Protein AF-A0A819JUQ2-F1 (afdb_monomer_lite)

Radius of gyration: 14.33 Å; chains: 1; bounding box: 32×20×37 Å

pLDDT: mean 96.72, std 2.79, range [80.75, 98.44]

Sequence (61 aa):
TLYEHKFPVPKPIDLNRHCVVMELIDGYPLCNIKDIDKPGKIYDELMSIIVRLASYGLIHS

Structure (mmCIF, N/CA/C/O backbone):
data_AF-A0A819JUQ2-F1
#
_entry.id   AF-A0A819JUQ2-F1
#
loop_
_atom_site.group_PDB
_atom_site.id
_atom_site.type_symbol
_atom_site.label_atom_id
_atom_site.label_alt_id
_atom_site.label_comp_id
_atom_site.label_asym_id
_atom_site.label_entity_id
_atom_site.label_seq_id
_atom_site.pdbx_PDB_ins_code
_atom_site.Cartn_x
_atom_site.Cartn_y
_atom_site.Cartn_z
_atom_site.occupancy
_atom_site.B_iso_or_equiv
_atom_site.auth_seq_id
_atom_site.auth_comp_id
_atom_site.auth_asym_id
_atom_site.auth_atom_id
_atom_site.pdbx_PDB_model_num
ATOM 1 N N . THR A 1 1 ? 10.741 -6.231 -8.381 1.00 84.69 1 THR A N 1
ATOM 2 C CA . THR A 1 1 ? 9.821 -5.078 -8.179 1.00 84.69 1 THR A CA 1
ATOM 3 C C . THR A 1 1 ? 8.961 -5.307 -6.938 1.00 84.69 1 THR A C 1
ATOM 5 O O . THR A 1 1 ? 8.920 -6.431 -6.449 1.00 84.69 1 THR A O 1
ATOM 8 N N . LEU A 1 2 ? 8.261 -4.292 -6.403 1.00 96.50 2 LEU A N 1
ATOM 9 C CA . LEU A 1 2 ? 7.335 -4.483 -5.263 1.00 96.50 2 LEU A CA 1
ATOM 10 C C . LEU A 1 2 ? 6.283 -5.581 -5.544 1.00 96.50 2 LEU A C 1
ATOM 12 O O . LEU A 1 2 ? 5.981 -6.390 -4.668 1.00 96.50 2 LEU A O 1
ATOM 16 N N . TYR A 1 3 ? 5.806 -5.671 -6.789 1.00 96.81 3 TYR A N 1
ATOM 17 C CA . TYR A 1 3 ? 4.871 -6.707 -7.237 1.00 96.81 3 TYR A CA 1
ATOM 18 C C . TYR A 1 3 ? 5.446 -8.136 -7.129 1.00 96.81 3 TYR A C 1
ATOM 20 O O . TYR A 1 3 ? 4.787 -9.040 -6.616 1.00 96.81 3 TYR A O 1
ATOM 28 N N . GLU A 1 4 ? 6.700 -8.357 -7.544 1.00 96.81 4 GLU A N 1
ATOM 29 C CA . GLU A 1 4 ? 7.367 -9.672 -7.449 1.00 96.81 4 GLU A CA 1
ATOM 30 C C . GLU A 1 4 ? 7.546 -10.130 -5.997 1.00 96.81 4 GLU A C 1
ATOM 32 O O . GLU A 1 4 ? 7.356 -11.308 -5.690 1.00 96.81 4 GLU A O 1
ATOM 37 N N . HIS A 1 5 ? 7.807 -9.184 -5.090 1.00 96.38 5 HIS A N 1
ATOM 38 C CA . HIS A 1 5 ? 7.853 -9.421 -3.646 1.00 96.38 5 HIS A CA 1
ATOM 39 C C . HIS A 1 5 ? 6.468 -9.487 -2.990 1.00 96.38 5 HIS A C 1
ATOM 41 O O . HIS A 1 5 ? 6.385 -9.487 -1.764 1.00 96.38 5 HIS A O 1
ATOM 47 N N . LYS A 1 6 ? 5.386 -9.572 -3.778 1.00 95.94 6 LYS A N 1
ATOM 48 C CA . LYS A 1 6 ? 3.995 -9.751 -3.327 1.00 95.94 6 LYS A CA 1
ATOM 49 C C . LYS A 1 6 ? 3.458 -8.600 -2.476 1.00 95.94 6 LYS A C 1
ATOM 51 O O . LYS A 1 6 ? 2.670 -8.833 -1.555 1.00 95.94 6 LYS A O 1
ATOM 56 N N . PHE A 1 7 ? 3.943 -7.376 -2.668 1.00 97.62 7 PHE A N 1
ATOM 57 C CA . PHE A 1 7 ? 3.301 -6.212 -2.051 1.00 97.62 7 PHE A CA 1
ATOM 58 C C . PHE A 1 7 ? 1.965 -5.935 -2.758 1.00 97.62 7 PHE A C 1
ATOM 60 O O . PHE A 1 7 ? 1.857 -6.226 -3.952 1.00 97.62 7 PHE A O 1
ATOM 67 N N . PRO A 1 8 ? 0.956 -5.389 -2.054 1.00 96.94 8 PRO A N 1
ATOM 68 C CA . PRO A 1 8 ? -0.336 -5.042 -2.643 1.00 96.94 8 PRO A CA 1
ATOM 69 C C . PRO A 1 8 ? -0.213 -3.759 -3.481 1.00 96.94 8 PRO A C 1
ATOM 71 O O . PRO A 1 8 ? -0.659 -2.687 -3.088 1.00 96.94 8 PRO A O 1
ATOM 74 N N . VAL A 1 9 ? 0.456 -3.870 -4.626 1.00 97.62 9 VAL A N 1
ATOM 75 C CA . VAL A 1 9 ? 0.633 -2.804 -5.618 1.00 97.62 9 VAL A CA 1
ATOM 76 C C . VAL A 1 9 ? 0.097 -3.279 -6.972 1.00 97.62 9 VAL A C 1
ATOM 78 O O . VAL A 1 9 ? 0.147 -4.486 -7.230 1.00 97.62 9 VAL A O 1
ATOM 81 N N . PRO A 1 10 ? -0.373 -2.375 -7.852 1.00 98.12 10 PRO A N 1
ATOM 82 C CA . PRO A 1 10 ? -0.840 -2.756 -9.182 1.00 98.12 10 PRO A CA 1
ATOM 83 C C . PRO A 1 10 ? 0.227 -3.526 -9.963 1.00 98.12 10 PRO A C 1
ATOM 85 O O . PRO A 1 10 ? 1.413 -3.169 -9.929 1.00 98.12 10 PRO A O 1
ATOM 88 N N . LYS A 1 11 ? -0.179 -4.565 -10.702 1.00 98.12 11 LYS A N 1
ATOM 89 C CA . LYS A 1 11 ? 0.740 -5.269 -11.605 1.00 98.12 11 LYS A CA 1
ATOM 90 C C . LYS A 1 11 ? 1.273 -4.306 -12.681 1.00 98.12 11 LYS A C 1
ATOM 92 O O . LYS A 1 11 ? 0.466 -3.739 -13.420 1.00 98.12 11 LYS A O 1
ATOM 97 N N . PRO A 1 12 ? 2.600 -4.154 -12.841 1.00 97.44 12 PRO A N 1
ATOM 98 C CA . PRO A 1 12 ? 3.161 -3.431 -13.978 1.00 97.44 12 PRO A CA 1
ATOM 99 C C . PRO A 1 12 ? 3.001 -4.266 -15.260 1.00 97.44 12 PRO A C 1
ATOM 101 O O . PRO A 1 12 ? 3.290 -5.466 -15.252 1.00 97.44 12 PRO A O 1
ATOM 10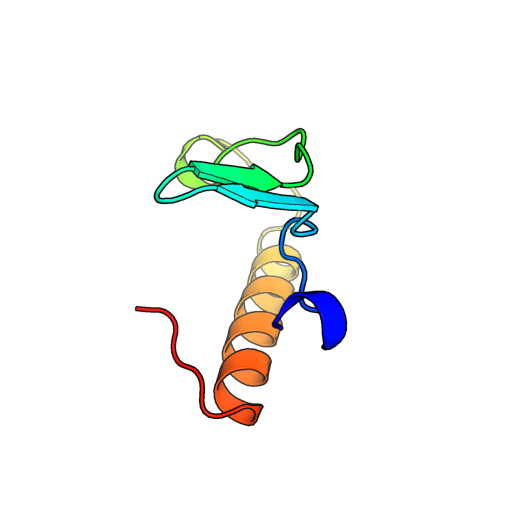4 N N . ILE A 1 13 ? 2.528 -3.648 -16.347 1.00 97.88 13 ILE A N 1
ATOM 105 C CA . ILE A 1 13 ? 2.273 -4.314 -17.637 1.00 97.88 13 ILE A CA 1
ATOM 106 C C . ILE A 1 13 ? 3.282 -3.857 -18.696 1.00 97.88 13 ILE A C 1
ATOM 108 O O . ILE A 1 13 ? 3.886 -4.710 -19.338 1.00 97.88 13 ILE A O 1
ATOM 112 N N . ASP A 1 14 ? 3.478 -2.544 -18.867 1.00 98.12 14 ASP A N 1
ATOM 113 C CA . ASP A 1 14 ? 4.388 -1.987 -19.881 1.00 98.12 14 ASP A CA 1
ATOM 114 C C . ASP A 1 14 ? 4.941 -0.601 -19.485 1.00 98.12 14 ASP A C 1
ATOM 116 O O . ASP A 1 14 ? 4.357 0.100 -18.650 1.00 98.12 14 ASP A O 1
ATOM 120 N N . LEU A 1 15 ? 6.062 -0.202 -20.093 1.00 97.62 15 LEU A N 1
ATOM 121 C CA . LEU A 1 15 ? 6.724 1.094 -19.926 1.00 97.62 15 LEU A CA 1
ATOM 122 C C . LEU A 1 15 ? 7.181 1.630 -21.290 1.00 97.62 15 LEU A C 1
ATOM 124 O O . LEU A 1 15 ? 8.092 1.086 -21.913 1.00 97.62 15 LEU A O 1
ATOM 128 N N . ASN A 1 16 ? 6.631 2.772 -21.706 1.00 97.88 16 ASN A N 1
ATOM 129 C CA . ASN A 1 16 ? 7.048 3.473 -22.919 1.00 97.88 16 ASN A CA 1
ATOM 130 C C . ASN A 1 16 ? 7.367 4.939 -22.614 1.00 97.88 16 ASN A C 1
ATOM 132 O O . ASN A 1 16 ? 6.472 5.760 -22.401 1.00 97.88 16 ASN A O 1
ATOM 136 N N . ARG A 1 17 ? 8.662 5.279 -22.621 1.00 97.12 17 ARG A N 1
ATOM 137 C CA . ARG A 1 17 ? 9.186 6.600 -22.237 1.00 97.12 17 ARG A CA 1
ATOM 138 C C . ARG A 1 17 ? 8.682 7.010 -20.847 1.00 97.12 17 ARG A C 1
ATOM 140 O O . ARG A 1 17 ? 9.215 6.538 -19.854 1.00 97.12 17 ARG A O 1
ATOM 147 N N . HIS A 1 18 ? 7.684 7.886 -20.784 1.00 97.31 18 HIS A N 1
ATOM 148 C CA . HIS A 1 18 ? 7.104 8.412 -19.546 1.00 97.31 18 HIS A CA 1
ATOM 149 C C . HIS A 1 18 ? 5.742 7.782 -19.207 1.00 97.31 18 HIS A C 1
ATOM 151 O O . HIS A 1 18 ? 5.164 8.104 -18.172 1.00 97.31 18 HIS A O 1
ATOM 157 N N . CYS A 1 19 ? 5.212 6.910 -20.069 1.00 98.00 19 CYS A N 1
ATOM 158 C CA . CYS A 1 19 ? 3.940 6.230 -19.860 1.00 98.00 19 CYS A CA 1
ATOM 159 C C . CYS A 1 19 ? 4.170 4.861 -19.223 1.00 98.00 19 CYS A C 1
ATOM 161 O O . CYS A 1 19 ? 4.946 4.056 -19.739 1.00 98.00 19 CYS A O 1
ATOM 163 N N . VAL A 1 20 ? 3.445 4.588 -18.140 1.00 97.62 20 VAL A N 1
ATOM 164 C CA . VAL A 1 20 ? 3.406 3.283 -17.473 1.00 97.62 20 VAL A CA 1
ATOM 165 C C . VAL A 1 20 ? 1.999 2.717 -17.614 1.00 97.62 20 VAL A C 1
ATOM 167 O O . VAL A 1 20 ? 1.030 3.383 -17.251 1.00 97.62 20 VAL A O 1
ATOM 170 N N . VAL A 1 21 ? 1.890 1.488 -18.113 1.00 98.19 21 VAL A N 1
ATOM 171 C CA . VAL A 1 21 ? 0.637 0.724 -18.133 1.00 98.19 21 VAL A CA 1
ATOM 172 C C . VAL A 1 21 ? 0.640 -0.229 -16.943 1.00 98.19 21 VAL A C 1
ATOM 174 O O . VAL A 1 21 ? 1.608 -0.963 -16.727 1.00 98.19 21 VAL A O 1
ATOM 177 N N . MET A 1 22 ? -0.443 -0.227 -16.170 1.00 98.44 22 MET A N 1
ATOM 178 C CA . MET A 1 22 ? -0.592 -1.046 -14.968 1.00 98.44 22 MET A CA 1
ATOM 179 C C . MET A 1 22 ? -2.009 -1.611 -14.848 1.00 98.44 22 MET A C 1
ATOM 181 O O . MET A 1 22 ? -2.925 -1.174 -15.543 1.00 98.44 22 MET A O 1
ATOM 185 N N . GLU A 1 23 ? -2.169 -2.601 -13.977 1.00 98.38 23 GLU A N 1
ATOM 186 C CA . GLU A 1 23 ? -3.468 -3.152 -13.593 1.00 98.38 23 GLU A CA 1
ATOM 187 C C . GLU A 1 23 ? -4.432 -2.063 -13.106 1.00 98.38 23 GLU A C 1
ATOM 189 O O . GLU A 1 23 ? -4.067 -1.199 -12.307 1.00 98.38 23 GLU A O 1
ATOM 194 N N . LEU A 1 24 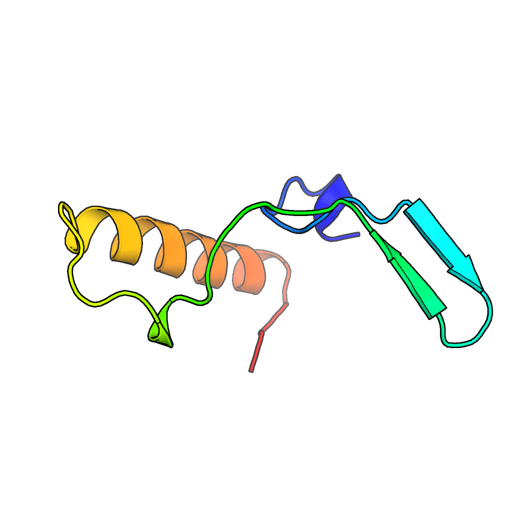? -5.677 -2.127 -13.581 1.00 98.06 24 LEU A N 1
ATOM 195 C CA . LEU A 1 24 ? -6.746 -1.268 -13.095 1.00 98.06 24 LEU A CA 1
ATOM 196 C C . LEU A 1 24 ? -7.268 -1.818 -11.766 1.00 98.06 24 LEU A C 1
ATOM 198 O O . LEU A 1 24 ? -7.847 -2.902 -11.730 1.00 98.06 24 LEU A O 1
ATOM 202 N N . ILE A 1 25 ? -7.090 -1.052 -10.692 1.00 97.81 25 ILE A N 1
ATOM 203 C CA . ILE A 1 25 ? -7.681 -1.349 -9.387 1.00 97.81 25 ILE A CA 1
ATOM 204 C C . ILE A 1 25 ? -9.007 -0.600 -9.275 1.00 97.81 25 ILE A C 1
ATOM 206 O O . ILE A 1 25 ? -9.027 0.630 -9.288 1.00 97.81 25 ILE A O 1
ATOM 210 N N . ASP A 1 26 ? -10.103 -1.347 -9.159 1.00 97.50 26 ASP A N 1
ATOM 211 C CA . ASP A 1 26 ? -11.427 -0.786 -8.901 1.00 97.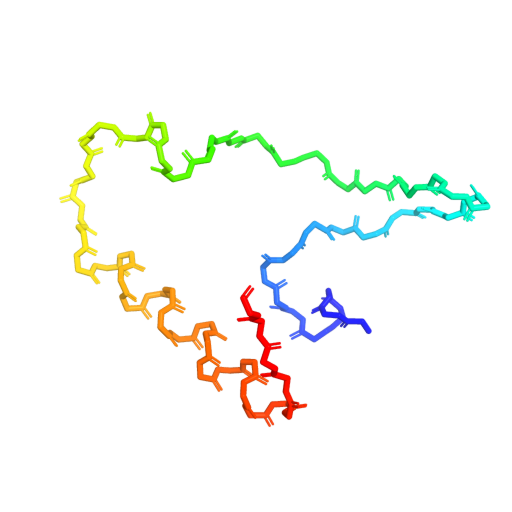50 26 ASP A CA 1
ATOM 212 C C . ASP A 1 26 ? -11.569 -0.459 -7.410 1.00 97.50 26 ASP A C 1
ATOM 214 O O . ASP A 1 26 ? -11.726 -1.341 -6.563 1.00 97.50 26 ASP A O 1
ATOM 218 N N . GLY A 1 27 ? -11.420 0.818 -7.073 1.00 95.50 27 GLY A N 1
ATOM 219 C CA . GLY A 1 27 ? -11.447 1.284 -5.698 1.00 95.50 27 GLY A CA 1
ATOM 220 C C . GLY A 1 27 ? -11.386 2.801 -5.592 1.00 95.50 27 GLY A C 1
ATOM 221 O O . GLY A 1 27 ? -11.263 3.522 -6.583 1.00 95.50 27 GLY A O 1
ATOM 222 N N . TYR A 1 28 ? -11.459 3.289 -4.356 1.00 96.38 28 TYR A N 1
ATOM 223 C CA . TYR A 1 28 ? -11.475 4.716 -4.049 1.00 96.38 28 TYR A CA 1
ATOM 224 C C . TYR A 1 28 ? -10.295 5.098 -3.148 1.00 96.38 28 TYR A C 1
ATOM 226 O O . TYR A 1 28 ? -9.896 4.303 -2.294 1.00 96.38 28 TYR A O 1
ATOM 234 N N . PRO A 1 29 ? -9.758 6.325 -3.278 1.00 97.00 29 PRO A N 1
ATOM 235 C CA . PRO A 1 29 ? -8.804 6.861 -2.315 1.00 97.00 29 PRO A CA 1
ATOM 236 C C . PRO A 1 29 ? -9.387 6.874 -0.899 1.00 97.00 29 PRO A C 1
ATOM 238 O O . PRO A 1 29 ? -10.548 7.238 -0.711 1.00 97.00 29 PRO A O 1
ATOM 241 N N . LEU A 1 30 ? -8.569 6.549 0.108 1.00 95.94 30 LEU A N 1
ATOM 242 C CA . LEU A 1 30 ? -9.014 6.470 1.505 1.00 95.94 30 LEU A CA 1
ATOM 243 C C . LEU A 1 30 ? -9.607 7.795 2.023 1.00 95.94 30 LEU A C 1
ATOM 245 O O . LEU A 1 30 ? -10.541 7.777 2.815 1.00 95.94 30 LEU A O 1
ATOM 249 N N . CYS A 1 31 ? -9.127 8.943 1.532 1.00 97.19 31 CYS A N 1
ATOM 250 C CA . CYS A 1 31 ? -9.665 10.264 1.879 1.00 97.19 31 CYS A CA 1
ATOM 251 C C . CYS A 1 31 ? -11.103 10.513 1.385 1.00 97.19 31 CYS A C 1
ATOM 253 O O . CYS A 1 31 ? -11.763 11.421 1.883 1.00 97.19 31 CYS A O 1
ATOM 255 N N . ASN A 1 32 ? -11.596 9.708 0.437 1.00 97.50 32 ASN A N 1
ATOM 256 C CA . ASN A 1 32 ? -12.969 9.783 -0.063 1.00 97.50 32 ASN A CA 1
ATOM 257 C C . ASN A 1 32 ? -13.926 8.849 0.699 1.00 97.50 32 ASN A C 1
ATOM 259 O O . ASN A 1 32 ? -15.119 8.812 0.391 1.00 97.50 32 ASN A O 1
ATOM 263 N N . ILE A 1 33 ? -13.429 8.087 1.677 1.00 96.06 33 ILE A N 1
ATOM 264 C CA . ILE A 1 33 ? -14.230 7.163 2.479 1.00 96.06 33 ILE A CA 1
ATOM 265 C C . ILE A 1 33 ? -14.785 7.903 3.699 1.00 96.06 33 ILE A C 1
ATOM 267 O O . ILE A 1 33 ? -14.029 8.471 4.482 1.00 96.06 33 ILE A O 1
ATOM 271 N N . LYS A 1 34 ? -16.114 7.897 3.858 1.00 96.50 34 LYS A N 1
ATOM 272 C CA . LYS A 1 34 ? -16.798 8.566 4.981 1.00 96.50 34 LYS A CA 1
ATOM 273 C C . LYS A 1 34 ? -16.861 7.703 6.237 1.00 96.50 34 LYS A C 1
ATOM 275 O O . LYS A 1 34 ? -16.625 8.208 7.325 1.00 96.50 34 LYS A O 1
ATOM 280 N N . ASP A 1 35 ? -17.139 6.415 6.061 1.00 96.06 35 ASP A N 1
ATOM 281 C CA . ASP A 1 35 ? -17.339 5.461 7.147 1.00 96.06 35 ASP A CA 1
ATOM 282 C C . ASP A 1 35 ? -16.585 4.163 6.845 1.00 96.06 35 ASP A C 1
ATOM 284 O O . ASP A 1 35 ? -16.583 3.676 5.712 1.00 96.06 35 ASP A O 1
ATOM 288 N N . ILE A 1 36 ? -15.941 3.599 7.869 1.00 96.12 36 ILE A N 1
ATOM 289 C CA . ILE A 1 36 ? -15.209 2.331 7.796 1.00 96.12 36 ILE A CA 1
ATOM 290 C C . ILE A 1 36 ? -15.782 1.402 8.861 1.00 96.12 36 ILE A C 1
ATOM 292 O O . ILE A 1 36 ? -15.748 1.728 10.043 1.00 96.12 36 ILE A O 1
ATOM 296 N N . ASP A 1 37 ? -16.256 0.226 8.447 1.00 95.62 37 ASP A N 1
ATOM 297 C CA . ASP A 1 37 ? -16.868 -0.769 9.342 1.00 95.62 37 ASP A CA 1
ATOM 298 C C . ASP A 1 37 ? -15.890 -1.264 10.426 1.00 95.62 37 ASP A C 1
ATOM 300 O O . ASP A 1 37 ? -16.222 -1.356 11.606 1.00 95.62 37 ASP A O 1
ATOM 304 N N . LYS A 1 38 ? -14.640 -1.558 10.038 1.00 96.25 38 LYS A N 1
ATOM 305 C CA . LYS A 1 38 ? -13.613 -2.142 10.923 1.00 96.25 38 LYS A CA 1
ATOM 306 C C . LYS A 1 38 ? -12.303 -1.350 10.880 1.00 96.25 38 LYS A C 1
ATOM 308 O O . LYS A 1 38 ? -11.322 -1.836 10.313 1.00 96.25 38 LYS A O 1
ATOM 313 N N . PRO A 1 39 ? -12.245 -0.153 11.487 1.00 96.38 39 PRO A N 1
ATOM 314 C CA . PRO A 1 39 ? -11.085 0.731 11.380 1.00 96.38 39 PRO A CA 1
ATOM 315 C C . PRO A 1 39 ? -9.802 0.116 11.956 1.00 96.38 39 PRO A C 1
ATOM 317 O O . PRO A 1 39 ? -8.746 0.251 11.348 1.00 96.38 39 PRO A O 1
ATOM 320 N N . GLY A 1 40 ? -9.89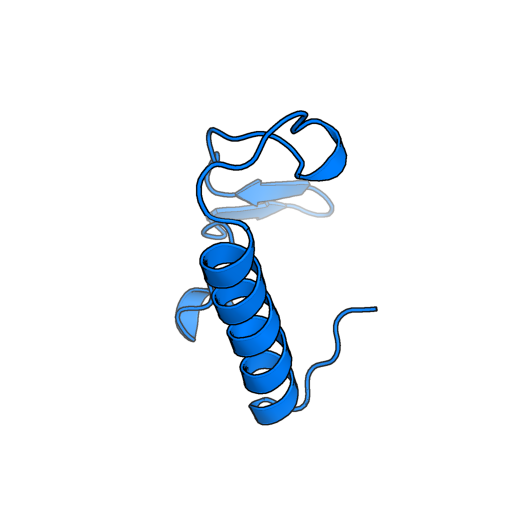0 -0.627 13.069 1.00 97.81 40 GLY A N 1
ATOM 321 C CA . GLY A 1 40 ? -8.725 -1.287 13.676 1.00 97.81 40 GLY A CA 1
ATOM 322 C C . GLY A 1 40 ? -8.062 -2.311 12.750 1.00 97.81 40 GLY A C 1
ATOM 323 O O . GLY A 1 40 ? -6.845 -2.332 12.624 1.00 97.81 40 GLY A O 1
ATOM 324 N N . LYS A 1 41 ? -8.864 -3.084 12.006 1.00 97.62 41 LYS A N 1
ATOM 325 C CA . LYS A 1 41 ? -8.340 -4.069 11.051 1.00 97.62 41 LYS A CA 1
ATOM 326 C C . LYS A 1 41 ? -7.571 -3.396 9.909 1.00 97.62 41 LYS A C 1
ATOM 328 O O . LYS A 1 41 ? -6.489 -3.846 9.553 1.00 97.62 41 LYS A O 1
ATOM 333 N N . ILE A 1 42 ? -8.124 -2.317 9.352 1.00 96.75 42 ILE A N 1
ATOM 334 C CA . ILE A 1 42 ? -7.473 -1.562 8.273 1.00 96.75 42 ILE A CA 1
ATOM 335 C C . ILE A 1 42 ? -6.181 -0.914 8.775 1.00 96.75 42 ILE A C 1
ATOM 337 O O . ILE A 1 42 ? -5.168 -0.953 8.084 1.00 96.75 42 ILE A O 1
ATOM 341 N N . TYR A 1 43 ? -6.188 -0.364 9.989 1.00 97.62 43 TYR A N 1
ATOM 342 C CA . TYR A 1 43 ? -4.987 0.188 10.609 1.00 97.62 43 TYR A CA 1
ATOM 343 C C . TYR A 1 43 ? -3.868 -0.857 10.732 1.00 97.62 43 TYR A C 1
ATOM 345 O O . TYR A 1 43 ? -2.744 -0.595 10.302 1.00 97.62 43 TYR A O 1
ATOM 353 N N . ASP A 1 44 ? -4.181 -2.045 11.256 1.00 98.31 44 ASP A N 1
ATOM 354 C CA . ASP A 1 44 ? -3.208 -3.130 11.412 1.00 98.31 44 ASP A CA 1
ATOM 355 C C . ASP A 1 44 ? -2.631 -3.578 10.058 1.00 98.31 44 ASP A C 1
ATOM 357 O O . ASP A 1 44 ? -1.419 -3.765 9.926 1.00 98.31 44 ASP A O 1
ATOM 361 N N . GLU A 1 45 ? -3.477 -3.694 9.027 1.00 97.38 45 GLU A N 1
ATOM 362 C CA . GLU A 1 45 ? -3.049 -4.023 7.660 1.00 97.38 45 GLU A CA 1
ATOM 363 C C . GLU A 1 45 ? -2.105 -2.953 7.082 1.00 97.38 45 GLU A C 1
ATOM 365 O O . GLU A 1 45 ? -1.040 -3.288 6.554 1.00 97.38 45 GLU A O 1
ATOM 370 N N . LEU A 1 46 ? -2.439 -1.667 7.227 1.00 97.50 46 LEU A N 1
ATOM 371 C CA . LEU A 1 46 ? -1.607 -0.559 6.743 1.00 97.50 46 LEU A CA 1
ATOM 372 C C . LEU A 1 46 ? -0.259 -0.493 7.472 1.00 97.50 46 LEU A C 1
ATOM 374 O O . LEU A 1 46 ? 0.787 -0.366 6.831 1.00 97.50 46 LEU A O 1
ATOM 378 N N . MET A 1 47 ? -0.257 -0.639 8.799 1.00 98.12 47 MET A N 1
ATOM 379 C CA . MET A 1 47 ? 0.979 -0.650 9.588 1.00 98.12 47 MET A CA 1
ATOM 380 C C . MET A 1 47 ? 1.859 -1.855 9.253 1.00 98.12 47 MET A C 1
ATOM 382 O O . MET A 1 47 ? 3.080 -1.713 9.145 1.00 98.12 47 MET A O 1
ATOM 386 N N . SER A 1 48 ? 1.261 -3.023 9.000 1.00 97.94 48 SER A N 1
ATOM 387 C CA . SER A 1 48 ? 1.991 -4.207 8.538 1.00 97.94 48 SER A CA 1
ATOM 388 C C . SER A 1 48 ? 2.717 -3.952 7.212 1.00 97.94 48 SER A C 1
ATOM 390 O O . SER A 1 48 ? 3.879 -4.340 7.063 1.00 97.94 48 SER A O 1
ATOM 392 N N . ILE A 1 49 ? 2.084 -3.242 6.268 1.00 97.94 49 ILE A N 1
ATOM 393 C CA . ILE A 1 49 ? 2.716 -2.864 4.994 1.00 97.94 49 ILE A CA 1
ATOM 394 C C . ILE A 1 49 ? 3.916 -1.943 5.235 1.00 97.94 49 ILE A C 1
ATOM 396 O O . ILE A 1 49 ? 4.969 -2.173 4.643 1.00 97.94 49 ILE A O 1
ATOM 400 N N . ILE A 1 50 ? 3.796 -0.945 6.116 1.00 98.06 50 ILE A N 1
ATOM 401 C CA . ILE A 1 50 ? 4.888 -0.007 6.430 1.00 98.06 50 ILE A CA 1
ATOM 402 C C . ILE A 1 50 ? 6.085 -0.746 7.040 1.00 98.06 50 ILE A C 1
ATOM 404 O O . ILE A 1 50 ? 7.211 -0.595 6.564 1.00 98.06 50 ILE A O 1
ATOM 408 N N . VAL A 1 51 ? 5.849 -1.595 8.047 1.00 98.00 51 VAL A N 1
ATOM 409 C CA . VAL A 1 51 ? 6.907 -2.406 8.679 1.00 98.00 51 VAL A CA 1
ATOM 410 C C . VAL A 1 51 ? 7.579 -3.315 7.653 1.00 98.00 51 VAL A C 1
ATOM 412 O O . VAL A 1 51 ? 8.804 -3.441 7.629 1.00 98.00 51 VAL A O 1
ATOM 415 N N . ARG A 1 52 ? 6.790 -3.922 6.765 1.00 97.81 52 ARG A N 1
ATOM 416 C CA . ARG A 1 52 ? 7.313 -4.776 5.702 1.00 97.81 52 ARG A CA 1
ATOM 417 C C . ARG A 1 52 ? 8.088 -3.983 4.652 1.00 97.81 52 ARG A C 1
ATOM 419 O O . ARG A 1 52 ? 9.084 -4.485 4.161 1.00 97.81 52 ARG A O 1
ATOM 426 N N . LEU A 1 53 ? 7.704 -2.758 4.301 1.00 98.12 53 LEU A N 1
ATOM 427 C CA . LEU A 1 53 ? 8.531 -1.910 3.431 1.00 98.12 53 LEU A CA 1
ATOM 428 C C . LEU A 1 53 ? 9.883 -1.613 4.095 1.00 98.12 53 LEU A C 1
ATOM 430 O O . LEU A 1 53 ? 10.930 -1.810 3.471 1.00 98.12 53 LEU A O 1
ATOM 434 N N . 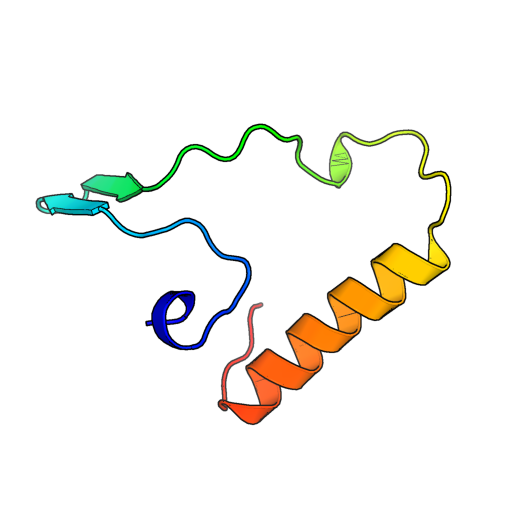ALA A 1 54 ? 9.865 -1.260 5.382 1.00 97.56 54 ALA A N 1
ATOM 435 C CA . ALA A 1 54 ? 11.073 -0.993 6.155 1.00 97.56 54 ALA A CA 1
ATOM 436 C C . ALA A 1 54 ? 11.996 -2.222 6.247 1.00 97.56 54 ALA A C 1
ATOM 438 O O . ALA A 1 54 ? 13.214 -2.073 6.162 1.00 97.56 54 ALA A O 1
ATOM 439 N N . SER A 1 55 ? 11.449 -3.443 6.329 1.00 96.88 55 SER A N 1
ATOM 440 C CA . SER A 1 55 ? 12.260 -4.672 6.334 1.00 96.88 55 SER A CA 1
ATOM 441 C C . SER A 1 55 ? 12.992 -4.932 5.011 1.00 96.88 55 SER A C 1
ATOM 443 O O . SER A 1 55 ? 13.955 -5.692 4.992 1.00 96.88 55 SER A O 1
ATOM 445 N N . TYR A 1 56 ? 12.553 -4.311 3.911 1.00 97.06 56 TYR A N 1
ATOM 446 C CA . TYR A 1 56 ? 13.252 -4.303 2.619 1.00 97.06 56 TYR A CA 1
ATOM 447 C C . TYR A 1 56 ? 14.128 -3.048 2.429 1.00 97.06 56 TYR A C 1
ATOM 449 O O . TYR A 1 56 ? 14.642 -2.821 1.335 1.00 97.06 56 TYR A O 1
ATOM 457 N N . GLY A 1 57 ? 14.307 -2.229 3.473 1.00 97.12 57 GLY A N 1
ATOM 458 C CA . GLY A 1 57 ? 15.088 -0.990 3.425 1.00 97.12 57 GLY A CA 1
ATOM 459 C C . GLY A 1 57 ? 14.391 0.162 2.696 1.00 97.12 57 GLY A C 1
ATOM 460 O O . GLY A 1 57 ? 15.056 1.108 2.278 1.00 97.12 57 GLY A O 1
ATOM 461 N N . LEU A 1 58 ? 13.070 0.085 2.513 1.00 97.75 58 LEU A N 1
ATOM 462 C CA . LEU A 1 58 ? 12.276 1.085 1.803 1.00 97.75 58 LEU A CA 1
ATOM 463 C C . LEU A 1 58 ? 11.434 1.908 2.780 1.00 97.75 58 LEU A C 1
ATOM 465 O O . LEU A 1 58 ? 10.845 1.376 3.718 1.00 97.75 58 LEU A O 1
ATOM 469 N N . ILE A 1 59 ? 11.328 3.206 2.509 1.00 96.19 59 ILE A N 1
ATOM 470 C CA . ILE A 1 5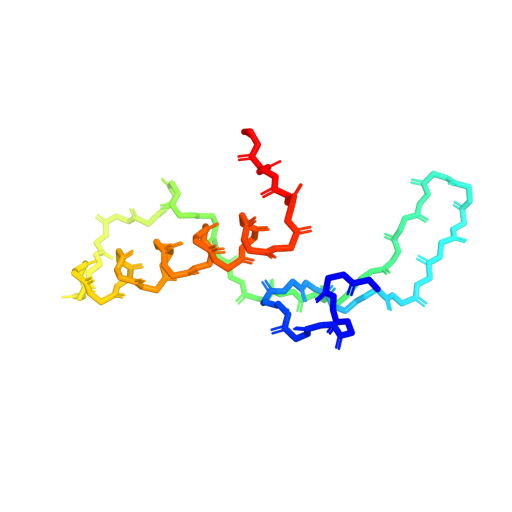9 ? 10.429 4.130 3.206 1.00 96.19 59 ILE A CA 1
ATOM 471 C C . ILE A 1 59 ? 9.604 4.842 2.132 1.00 96.19 59 ILE A C 1
ATOM 473 O O . ILE A 1 59 ? 10.166 5.354 1.165 1.00 96.19 59 ILE A O 1
ATOM 477 N N . HIS A 1 60 ? 8.279 4.842 2.282 1.00 92.12 60 HIS A N 1
ATOM 478 C CA . HIS A 1 60 ? 7.375 5.630 1.446 1.00 92.12 60 HIS A CA 1
ATOM 479 C C . HIS A 1 60 ? 6.987 6.886 2.228 1.00 92.12 60 HIS A C 1
ATOM 481 O O . HIS A 1 60 ? 6.436 6.766 3.322 1.00 92.12 60 HIS A O 1
ATOM 487 N N . SER A 1 61 ? 7.375 8.051 1.705 1.00 80.75 61 SER A N 1
ATOM 488 C CA . SER A 1 61 ? 7.196 9.371 2.326 1.00 80.75 61 SER A CA 1
ATOM 489 C C . SER A 1 61 ? 5.792 9.923 2.158 1.00 80.75 61 SER A C 1
ATOM 491 O O . SER A 1 61 ? 5.274 9.775 1.028 1.00 80.75 61 SER A O 1
#

Foldseek 3Di:
DCVVVPQPDWAWDDDDPPDTDTDDDPDDDPVPDDDDPCVPVVVVVVVVSQVVCVVVVHHDD

Secondary structure (DSSP, 8-state):
-TTTTT-S-PPEEEEETTEEEE-------GGG----S-HHHHHHHHHHHHHHHHHTT----